Protein AF-A0AAE0XUZ9-F1 (afdb_monomer)

Radius of gyration: 20.84 Å; Cα contacts (8 Å, |Δi|>4): 37; chains: 1; bounding box: 50×51×48 Å

Sequence (89 aa):
MQADPSLSWLPIAIPEGTIKKLIKKRSCLAVRSNFFSERVVSGWNSLPESVVSAPSVNAFKNRLDAHWVTHPAIYNPECYNYTLQGMTQ

Mean predicted aligned error: 14.14 Å

Foldseek 3Di:
DDDDPPPPPPPPPPPPQDDPADDADDDPDPVVCPDPVNVVRVVRNPDDSCLVPQPDPVSNVVSVVVVCVVVCVVDPPCVVVVVVVVVPD

Structure (mmCIF, N/CA/C/O backbone):
data_AF-A0AAE0XUZ9-F1
#
_entry.id   AF-A0AAE0XUZ9-F1
#
loop_
_atom_site.group_PDB
_atom_site.id
_atom_site.type_symbol
_atom_site.label_atom_id
_atom_site.label_alt_id
_atom_site.label_comp_id
_atom_site.label_asym_id
_atom_site.label_entity_id
_atom_site.label_seq_id
_atom_site.pdbx_PDB_ins_code
_atom_site.Cartn_x
_atom_site.Cartn_y
_atom_site.Cartn_z
_atom_site.occupancy
_atom_site.B_iso_or_equiv
_atom_site.auth_seq_id
_atom_site.auth_comp_id
_atom_site.auth_asym_id
_atom_site.auth_atom_id
_atom_site.pdbx_PDB_model_num
ATOM 1 N N . MET A 1 1 ? 35.034 -30.724 -0.818 1.00 44.72 1 MET A N 1
ATOM 2 C CA . MET A 1 1 ? 33.993 -29.784 -0.354 1.00 44.72 1 MET A CA 1
ATOM 3 C C . MET A 1 1 ? 34.157 -29.626 1.151 1.00 44.72 1 MET A C 1
ATOM 5 O O . MET A 1 1 ? 33.502 -30.329 1.903 1.00 44.72 1 MET A O 1
ATOM 9 N N . GLN A 1 2 ? 35.098 -28.785 1.585 1.00 35.75 2 GLN A N 1
ATOM 10 C CA . GLN A 1 2 ? 35.258 -28.444 3.000 1.00 35.75 2 GLN A CA 1
ATOM 11 C C . GLN A 1 2 ? 34.659 -27.046 3.173 1.00 35.75 2 GLN A C 1
ATOM 13 O O . GLN A 1 2 ? 35.059 -26.135 2.451 1.00 35.75 2 GLN A O 1
ATOM 18 N N . ALA A 1 3 ? 33.661 -26.895 4.042 1.00 52.28 3 ALA A N 1
ATOM 19 C CA . ALA A 1 3 ? 33.109 -25.585 4.370 1.00 52.28 3 ALA A CA 1
ATOM 20 C C . ALA A 1 3 ? 34.166 -24.745 5.113 1.00 52.28 3 ALA A C 1
ATOM 22 O O . ALA A 1 3 ? 34.876 -25.270 5.971 1.00 52.28 3 ALA A O 1
ATOM 23 N N . ASP A 1 4 ? 34.275 -23.465 4.754 1.00 57.91 4 ASP A N 1
ATOM 24 C CA . ASP A 1 4 ? 35.189 -22.496 5.366 1.00 57.91 4 ASP A CA 1
ATOM 25 C C . ASP A 1 4 ? 34.806 -22.246 6.847 1.00 57.91 4 ASP A C 1
ATOM 27 O O . ASP A 1 4 ? 33.680 -21.811 7.114 1.00 57.91 4 ASP A O 1
ATOM 31 N N . PRO A 1 5 ? 35.703 -22.500 7.824 1.00 62.03 5 PRO A N 1
ATOM 32 C CA . PRO A 1 5 ? 35.428 -22.323 9.254 1.00 62.03 5 PRO A CA 1
ATOM 33 C C . PRO A 1 5 ? 35.261 -20.861 9.704 1.00 62.03 5 PRO A C 1
ATOM 35 O O . PRO A 1 5 ? 34.841 -20.619 10.839 1.00 62.03 5 PRO A O 1
ATOM 38 N N . SER A 1 6 ? 35.595 -19.882 8.856 1.00 60.12 6 SER A N 1
ATOM 39 C CA . SER A 1 6 ? 35.557 -18.454 9.203 1.00 60.12 6 SER A CA 1
ATOM 40 C C . SER A 1 6 ? 34.157 -17.824 9.162 1.00 60.12 6 SER A C 1
ATOM 42 O O . SER A 1 6 ? 33.996 -16.682 9.575 1.00 60.12 6 SER A O 1
ATOM 44 N N . LEU A 1 7 ? 33.123 -18.560 8.740 1.00 56.97 7 LEU A N 1
ATOM 45 C CA . LEU A 1 7 ? 31.752 -18.041 8.596 1.00 56.97 7 LEU A CA 1
ATOM 46 C C . LEU A 1 7 ? 30.823 -18.338 9.792 1.00 56.97 7 LEU A C 1
ATOM 48 O O . LEU A 1 7 ? 29.613 -18.159 9.689 1.00 56.97 7 LEU A O 1
ATOM 52 N N . SER A 1 8 ? 31.353 -18.787 10.934 1.00 59.97 8 SER A N 1
ATOM 53 C CA . SER A 1 8 ? 30.553 -19.144 12.124 1.00 59.97 8 SER A CA 1
ATOM 54 C C . SER A 1 8 ? 30.106 -17.952 12.984 1.00 59.97 8 SER A C 1
ATOM 56 O O . SER A 1 8 ? 29.243 -18.110 13.845 1.00 59.97 8 SER A O 1
ATOM 58 N N . TRP A 1 9 ? 30.673 -16.764 12.754 1.00 57.44 9 TRP A N 1
ATOM 59 C CA . TRP A 1 9 ? 30.443 -15.550 13.551 1.00 57.44 9 TRP A CA 1
ATOM 60 C C . TRP A 1 9 ? 29.830 -14.391 12.755 1.00 57.44 9 TRP A C 1
ATOM 62 O O . TRP A 1 9 ? 29.720 -13.281 13.277 1.00 57.44 9 TRP A O 1
ATOM 72 N N . LEU A 1 10 ? 29.389 -14.624 11.514 1.00 59.22 10 LEU A N 1
ATOM 73 C CA . LEU A 1 10 ? 28.567 -13.631 10.829 1.00 59.22 10 LEU A CA 1
ATOM 74 C C . LEU A 1 10 ? 27.195 -13.577 11.520 1.00 59.22 10 LEU A C 1
ATOM 76 O O . LEU A 1 10 ? 26.567 -14.629 11.678 1.00 59.22 10 LEU A O 1
ATOM 80 N N . PRO A 1 11 ? 26.699 -12.389 11.924 1.00 56.22 11 PRO A N 1
ATOM 81 C CA . PRO A 1 11 ? 25.288 -12.227 12.243 1.00 56.22 11 PRO A CA 1
ATOM 82 C C . PRO A 1 11 ? 24.527 -12.805 11.059 1.00 56.22 11 PRO A C 1
ATOM 84 O O . PRO A 1 11 ? 24.805 -12.388 9.934 1.00 56.22 11 PRO A O 1
ATOM 87 N N . ILE A 1 12 ? 23.678 -13.811 11.314 1.00 64.00 12 ILE A N 1
ATOM 88 C CA . ILE A 1 12 ? 22.797 -14.471 10.338 1.00 64.00 12 ILE A CA 1
ATOM 89 C C . ILE A 1 12 ? 22.475 -13.440 9.274 1.00 64.00 12 ILE A C 1
ATOM 91 O O . ILE A 1 12 ? 21.868 -12.436 9.634 1.00 64.00 12 ILE A O 1
ATOM 95 N N . ALA A 1 13 ? 22.975 -13.612 8.046 1.00 55.06 13 ALA A N 1
ATOM 96 C CA . ALA A 1 13 ? 22.750 -12.642 6.987 1.00 55.06 13 ALA A CA 1
ATOM 97 C C . ALA A 1 13 ? 21.235 -12.494 6.853 1.00 55.06 13 ALA A C 1
ATOM 99 O O . ALA A 1 13 ? 20.564 -13.357 6.288 1.00 55.06 13 ALA A O 1
ATOM 100 N N . ILE A 1 14 ? 20.686 -11.458 7.489 1.00 59.22 14 ILE A N 1
ATOM 101 C CA . ILE A 1 14 ? 19.280 -11.120 7.400 1.00 59.22 14 ILE A CA 1
ATOM 102 C C . ILE A 1 14 ? 19.144 -10.779 5.926 1.00 59.22 14 ILE A C 1
ATOM 104 O O . ILE A 1 14 ? 19.846 -9.867 5.482 1.00 59.22 14 ILE A O 1
ATOM 108 N N . PRO A 1 15 ? 18.357 -11.529 5.135 1.00 52.72 15 PRO A N 1
ATOM 109 C CA . PRO A 1 15 ? 18.169 -11.162 3.747 1.00 52.72 15 PRO A CA 1
ATOM 110 C C . PRO A 1 15 ? 17.705 -9.705 3.743 1.00 52.72 15 PRO A C 1
ATOM 112 O O . PRO A 1 15 ? 16.696 -9.369 4.367 1.00 52.72 15 PRO A O 1
ATOM 115 N N . GLU A 1 16 ? 18.518 -8.845 3.129 1.00 56.91 16 GLU A N 1
ATOM 116 C CA . GLU A 1 16 ? 18.314 -7.410 2.915 1.00 56.91 16 GLU A CA 1
ATOM 117 C C . GLU A 1 16 ? 17.011 -7.197 2.128 1.00 56.91 16 GLU A C 1
ATOM 119 O O . GLU A 1 16 ? 17.013 -6.955 0.922 1.00 56.91 16 GLU A O 1
ATOM 124 N N . GLY A 1 17 ? 15.861 -7.403 2.769 1.00 59.97 17 GLY A N 1
ATOM 125 C CA . GLY A 1 17 ? 14.621 -7.496 2.009 1.00 59.97 17 GLY A CA 1
ATOM 126 C C . GLY A 1 17 ? 13.358 -7.903 2.746 1.00 59.97 17 GLY A C 1
ATOM 127 O O . GLY A 1 17 ? 12.400 -8.260 2.083 1.00 59.97 17 GLY A O 1
ATOM 128 N N . THR A 1 18 ? 13.293 -7.849 4.071 1.00 62.34 18 THR A N 1
ATOM 129 C CA . THR A 1 18 ? 12.078 -8.266 4.792 1.00 62.34 18 THR A CA 1
ATOM 130 C C . THR A 1 18 ? 11.973 -7.399 6.042 1.00 62.34 18 THR A C 1
ATOM 132 O O . THR A 1 18 ? 12.795 -7.525 6.934 1.00 62.34 18 THR A O 1
ATOM 135 N N . ILE A 1 19 ? 11.065 -6.431 6.192 1.00 61.00 19 ILE A N 1
ATOM 136 C CA . ILE A 1 19 ? 9.619 -6.445 5.957 1.00 61.00 19 ILE A CA 1
ATOM 137 C C . ILE A 1 19 ? 9.177 -4.991 5.701 1.00 61.00 19 ILE A C 1
ATOM 139 O O . ILE A 1 19 ? 9.201 -4.168 6.615 1.00 61.00 19 ILE A O 1
ATOM 143 N N . LYS A 1 20 ? 8.712 -4.646 4.495 1.00 70.69 20 LYS A N 1
ATOM 144 C CA . LYS A 1 20 ? 8.104 -3.322 4.236 1.00 70.69 20 LYS A CA 1
ATOM 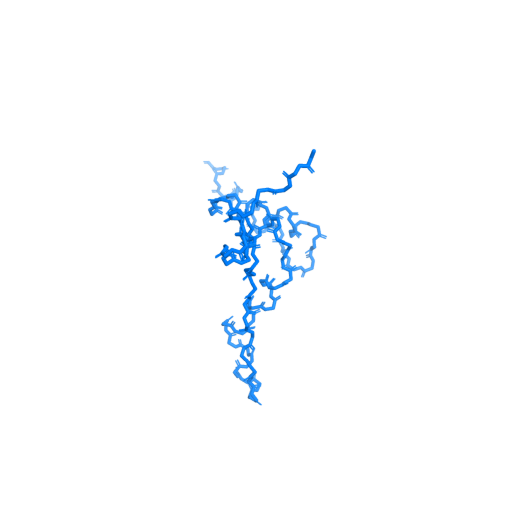145 C C . LYS A 1 20 ? 6.622 -3.304 4.623 1.00 70.69 20 LYS A C 1
ATOM 147 O O . LYS A 1 20 ? 5.803 -2.803 3.866 1.00 70.69 20 LYS A O 1
ATOM 152 N N . LYS A 1 21 ? 6.240 -3.893 5.760 1.00 79.56 21 LYS A N 1
ATOM 153 C CA . LYS A 1 21 ? 4.849 -3.893 6.251 1.00 79.56 21 LYS A CA 1
ATOM 154 C C . LYS A 1 21 ? 4.700 -2.885 7.376 1.00 79.56 21 LYS A C 1
ATOM 156 O O . LYS A 1 21 ? 5.569 -2.764 8.235 1.00 79.56 21 LYS A O 1
ATOM 161 N N . LEU A 1 22 ? 3.586 -2.168 7.369 1.00 84.12 22 LEU A N 1
ATOM 162 C CA . LEU A 1 22 ? 3.276 -1.175 8.385 1.00 84.12 22 LEU A CA 1
ATOM 163 C C . LEU A 1 22 ? 2.497 -1.829 9.527 1.00 84.12 22 LEU A C 1
ATOM 165 O O . LEU A 1 22 ? 1.606 -2.653 9.312 1.00 84.12 22 LEU A O 1
ATOM 169 N N . ILE A 1 23 ? 2.809 -1.442 10.760 1.00 83.12 23 ILE A N 1
ATOM 170 C CA . ILE A 1 23 ? 2.082 -1.914 11.937 1.00 83.12 23 ILE A CA 1
ATOM 171 C C . ILE A 1 23 ? 0.851 -1.029 12.125 1.00 83.12 23 ILE A C 1
ATOM 173 O O . ILE A 1 23 ? 0.968 0.184 12.293 1.00 83.12 23 ILE A O 1
ATOM 177 N N . LYS A 1 24 ? -0.337 -1.639 12.116 1.00 80.50 24 LYS A N 1
ATOM 178 C CA . LYS A 1 24 ? -1.593 -0.929 12.390 1.00 80.50 24 LYS A CA 1
ATOM 179 C C . LYS A 1 24 ? -1.716 -0.691 13.890 1.00 80.50 24 LYS A C 1
ATOM 181 O O . LYS A 1 24 ? -1.665 -1.654 14.663 1.00 80.50 24 LYS A O 1
ATOM 186 N N . LYS A 1 25 ? -1.906 0.556 14.328 1.00 80.38 25 LYS A N 1
ATOM 187 C CA . LYS A 1 25 ? -2.078 0.838 15.755 1.00 80.38 25 LYS A CA 1
ATOM 188 C C . LYS A 1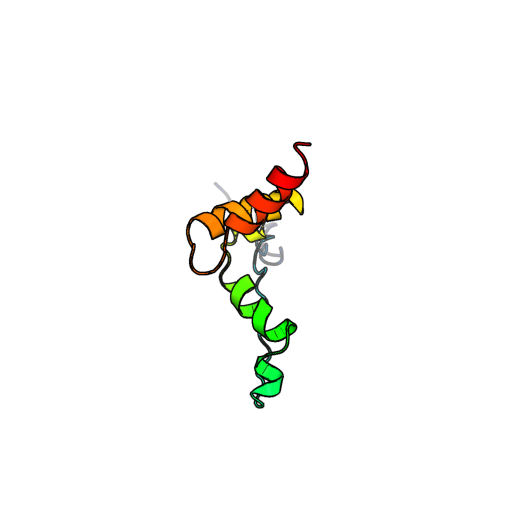 25 ? -3.499 0.454 16.144 1.00 80.38 25 LYS A C 1
ATOM 190 O O . LYS A 1 25 ? -4.479 0.956 15.594 1.00 80.38 25 LYS A O 1
ATOM 195 N N . ARG A 1 26 ? -3.644 -0.437 17.128 1.00 74.69 26 ARG A N 1
ATOM 196 C CA . ARG A 1 26 ? -4.978 -0.745 17.652 1.00 74.69 26 ARG A CA 1
ATOM 197 C C . ARG A 1 26 ? -5.563 0.512 18.284 1.00 74.69 26 ARG A C 1
ATOM 199 O O . ARG A 1 26 ? -4.965 1.123 19.168 1.00 74.69 26 ARG A O 1
ATOM 206 N N . SER A 1 27 ? -6.723 0.912 17.783 1.00 75.19 27 SER A N 1
ATOM 207 C CA . SER A 1 27 ? -7.499 2.025 18.300 1.00 75.19 27 SER A CA 1
ATOM 208 C C . SER A 1 27 ? -8.813 1.488 18.847 1.00 75.19 27 SER A C 1
ATOM 210 O O . SER A 1 27 ? -9.507 0.731 18.180 1.00 75.19 27 SER A O 1
ATOM 212 N N . CYS A 1 28 ? -9.134 1.863 20.083 1.00 73.31 28 CYS A N 1
ATOM 213 C CA . CYS A 1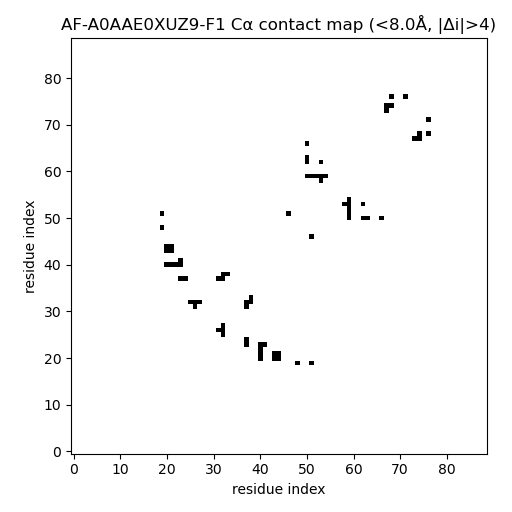 28 ? -10.370 1.436 20.744 1.00 73.31 28 CYS A CA 1
ATOM 214 C C . CYS A 1 28 ? -11.564 2.339 20.395 1.00 73.31 28 CYS A C 1
ATOM 216 O O . CYS A 1 28 ? -12.707 1.975 20.629 1.00 73.31 28 CYS A O 1
ATOM 218 N N . LEU A 1 29 ? -11.300 3.525 19.841 1.00 81.56 29 LEU A N 1
ATOM 219 C CA . LEU A 1 29 ? -12.320 4.476 19.409 1.00 81.56 29 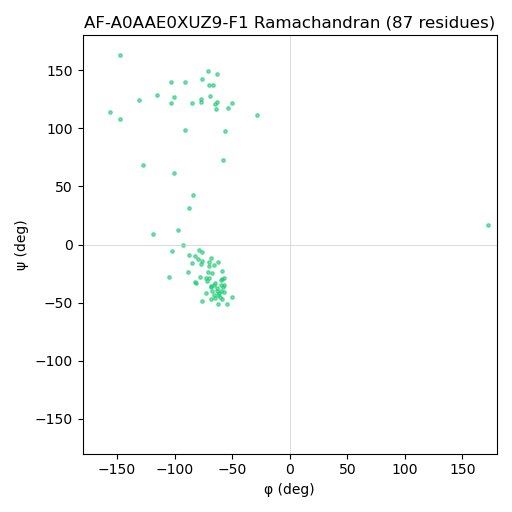LEU A CA 1
ATOM 220 C C . LEU A 1 29 ? -12.501 4.365 17.895 1.00 81.56 29 LEU A C 1
ATOM 222 O O . LEU A 1 29 ? -11.532 4.540 17.154 1.00 81.56 29 LEU A O 1
ATOM 226 N N . ALA A 1 30 ? -13.741 4.167 17.442 1.00 74.75 30 ALA A N 1
ATOM 227 C CA . ALA A 1 30 ? -14.093 4.111 16.018 1.00 74.75 30 ALA A CA 1
ATOM 228 C C . ALA A 1 30 ? -13.689 5.388 15.253 1.00 74.75 30 ALA A C 1
ATOM 230 O O . ALA A 1 30 ? -13.344 5.354 14.075 1.00 74.75 30 ALA A O 1
ATOM 231 N N . VAL A 1 31 ? -13.658 6.534 15.940 1.00 79.75 31 VAL A N 1
ATOM 232 C CA . VAL A 1 31 ? -13.150 7.792 15.375 1.00 79.75 31 VAL A CA 1
ATOM 233 C C . VAL A 1 31 ? -11.668 7.660 15.017 1.00 79.75 31 VAL A C 1
ATOM 235 O O . VAL A 1 31 ? -11.252 8.048 13.930 1.00 79.75 31 VAL A O 1
ATOM 238 N N . ARG A 1 32 ? -10.871 7.043 15.897 1.00 75.94 32 ARG A N 1
ATOM 239 C CA . ARG A 1 32 ? -9.425 6.879 15.720 1.00 75.94 32 ARG A CA 1
ATOM 240 C C . ARG A 1 32 ? -9.068 5.836 14.653 1.00 75.94 32 ARG A C 1
ATOM 242 O O . ARG A 1 32 ? -8.053 5.995 13.982 1.00 75.94 32 ARG A O 1
ATOM 249 N N . SER A 1 33 ? -9.908 4.825 14.435 1.00 76.00 33 SER A N 1
ATOM 250 C CA . SER A 1 33 ? -9.684 3.818 13.385 1.00 76.00 33 SER A CA 1
ATOM 251 C C . SER A 1 33 ? -9.864 4.353 11.962 1.00 76.00 33 SER A C 1
ATOM 253 O O . SER A 1 33 ? -9.373 3.738 11.018 1.00 76.00 33 SER A O 1
ATOM 255 N N . ASN A 1 34 ? -10.541 5.494 11.805 1.00 79.94 34 ASN A N 1
ATOM 256 C CA . ASN A 1 34 ? -10.793 6.125 10.508 1.00 79.94 34 ASN A CA 1
ATOM 257 C C . ASN A 1 34 ? -9.732 7.161 10.107 1.00 79.94 34 ASN A C 1
ATOM 259 O O . ASN A 1 34 ? -9.827 7.738 9.020 1.00 79.94 34 ASN A O 1
ATOM 263 N N . PHE A 1 35 ? -8.716 7.393 10.947 1.00 82.88 35 PHE A N 1
ATOM 264 C CA . PHE A 1 35 ? -7.617 8.300 10.620 1.00 82.88 35 PHE A CA 1
ATOM 265 C C . PHE A 1 35 ? -6.833 7.789 9.417 1.00 82.88 35 PHE A C 1
ATOM 267 O O . PHE A 1 35 ? -6.646 6.585 9.234 1.00 82.88 35 PHE A O 1
ATOM 274 N N . PHE A 1 36 ? -6.326 8.730 8.621 1.00 80.50 36 PHE A N 1
ATOM 275 C CA . PHE A 1 36 ? -5.562 8.439 7.411 1.00 80.50 36 PHE A CA 1
ATOM 276 C C . PHE A 1 36 ? -4.431 7.432 7.662 1.00 80.50 36 PHE A C 1
ATOM 278 O O . PHE A 1 36 ? -4.317 6.446 6.936 1.00 80.50 36 PHE A O 1
ATOM 285 N N . SER A 1 37 ? -3.673 7.616 8.748 1.00 82.00 37 SER A N 1
ATOM 286 C CA . SER A 1 37 ? -2.584 6.719 9.140 1.00 82.00 37 SER A CA 1
ATOM 287 C C . SER A 1 37 ? -3.038 5.274 9.359 1.00 82.00 37 SER A C 1
ATOM 289 O O . SER A 1 37 ? -2.318 4.359 8.990 1.00 82.00 37 SER A O 1
ATOM 291 N N . GLU A 1 38 ? -4.235 5.043 9.906 1.00 83.69 38 GLU A N 1
ATOM 292 C CA . GLU A 1 38 ? -4.742 3.690 10.177 1.00 83.69 38 GLU A CA 1
ATOM 293 C C . GLU A 1 38 ? -5.360 3.026 8.943 1.00 83.69 38 GLU A C 1
ATOM 295 O O . GLU A 1 38 ? -5.288 1.801 8.791 1.00 83.69 38 GLU A O 1
ATOM 300 N N . ARG A 1 39 ? -5.969 3.815 8.049 1.00 84.25 39 ARG A N 1
ATOM 301 C CA . ARG A 1 39 ? -6.582 3.288 6.819 1.00 84.25 39 ARG A CA 1
ATOM 302 C C . ARG A 1 39 ? -5.531 2.863 5.798 1.00 84.25 39 ARG A C 1
ATOM 304 O O . ARG A 1 39 ? -5.664 1.800 5.193 1.00 84.25 39 ARG A O 1
ATOM 311 N N . VAL A 1 40 ? -4.478 3.665 5.634 1.00 86.00 40 VAL A N 1
ATOM 312 C CA . VAL A 1 40 ? -3.423 3.415 4.637 1.00 86.00 40 VAL A CA 1
ATOM 313 C C . VAL A 1 40 ? -2.646 2.138 4.947 1.00 86.00 40 VAL A C 1
ATOM 315 O O . VAL A 1 40 ? -2.281 1.414 4.025 1.00 86.00 40 VAL A O 1
ATOM 318 N N . VAL A 1 41 ? -2.470 1.799 6.228 1.00 86.06 41 VAL A N 1
ATOM 319 C CA . VAL A 1 41 ? -1.759 0.582 6.655 1.00 86.06 41 VAL A CA 1
ATOM 320 C C . VAL A 1 41 ? -2.387 -0.683 6.069 1.00 86.06 41 VAL A C 1
ATOM 322 O O . VAL A 1 41 ? -1.670 -1.577 5.628 1.00 86.06 41 VAL A O 1
ATOM 325 N N . SER A 1 42 ? -3.720 -0.759 6.033 1.00 83.00 42 SER A N 1
ATOM 326 C CA . SER A 1 42 ? -4.417 -1.930 5.489 1.00 83.00 42 SER A CA 1
ATOM 327 C C . SER A 1 42 ? -4.176 -2.090 3.989 1.00 83.00 42 SER A C 1
ATOM 329 O O . SER A 1 42 ? -3.908 -3.197 3.528 1.00 83.00 42 SER A O 1
ATOM 331 N N . GLY A 1 43 ? -4.245 -0.987 3.237 1.00 84.81 43 GLY A N 1
ATOM 332 C CA . GLY A 1 43 ? -3.970 -0.995 1.800 1.00 84.81 43 GLY A CA 1
ATOM 333 C C . GLY A 1 43 ? -2.515 -1.350 1.512 1.00 84.81 43 GLY A C 1
ATOM 334 O O . GLY A 1 43 ? -2.246 -2.233 0.706 1.00 84.81 43 GLY A O 1
ATOM 335 N N . TRP A 1 44 ? -1.585 -0.741 2.247 1.00 86.81 44 TRP A N 1
ATOM 336 C CA . TRP A 1 44 ? -0.151 -0.979 2.114 1.00 86.81 44 TRP A CA 1
ATOM 337 C C . TRP A 1 44 ? 0.242 -2.435 2.392 1.00 86.81 44 TRP A C 1
ATOM 339 O O . TRP A 1 44 ? 0.976 -3.037 1.615 1.00 86.81 44 TRP A O 1
ATOM 349 N N . ASN A 1 45 ? -0.290 -3.034 3.460 1.00 86.12 45 ASN A N 1
ATOM 350 C CA . ASN A 1 45 ? 0.002 -4.427 3.816 1.00 86.12 45 ASN A CA 1
ATOM 351 C C . ASN A 1 45 ? -0.611 -5.457 2.860 1.00 86.12 45 ASN A C 1
ATOM 353 O O . ASN A 1 45 ? -0.220 -6.623 2.909 1.00 86.12 45 ASN A O 1
ATOM 357 N N . SER A 1 46 ? -1.565 -5.039 2.027 1.00 85.50 46 SER A N 1
ATOM 358 C CA . SER A 1 46 ? -2.185 -5.886 1.005 1.00 85.50 46 SER A CA 1
ATOM 359 C C . SER A 1 46 ? -1.414 -5.862 -0.318 1.00 85.50 46 SER A C 1
ATOM 361 O O . SER A 1 46 ? -1.726 -6.642 -1.213 1.00 85.50 46 SER A O 1
ATOM 363 N N . LEU A 1 47 ? -0.422 -4.975 -0.467 1.00 87.50 47 LEU A N 1
ATOM 364 C CA . LEU A 1 47 ? 0.385 -4.896 -1.679 1.00 87.50 47 LEU A CA 1
ATOM 365 C C . LEU A 1 47 ? 1.414 -6.034 -1.733 1.00 87.50 47 LEU A C 1
ATOM 367 O O . LEU A 1 47 ? 2.022 -6.370 -0.712 1.00 87.50 47 LEU A O 1
ATOM 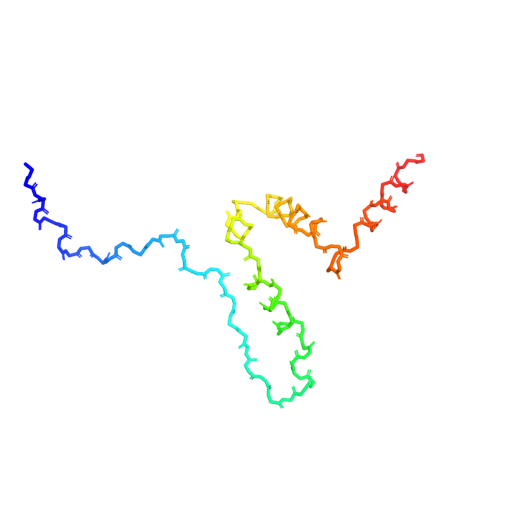371 N N . PRO A 1 48 ? 1.666 -6.599 -2.925 1.00 87.75 48 PRO A N 1
ATOM 372 C CA . PRO A 1 48 ? 2.705 -7.597 -3.097 1.00 87.75 48 PRO A CA 1
ATOM 373 C C . PRO A 1 48 ? 4.090 -6.957 -2.982 1.00 87.75 48 PRO A C 1
ATOM 375 O O . PRO A 1 48 ? 4.320 -5.813 -3.381 1.00 87.75 48 PRO A O 1
ATOM 378 N N . GLU A 1 49 ? 5.052 -7.732 -2.492 1.00 84.44 49 GLU A N 1
ATOM 379 C CA . GLU A 1 49 ? 6.428 -7.276 -2.281 1.00 84.44 49 GLU A CA 1
ATOM 380 C C . GLU A 1 49 ? 7.105 -6.794 -3.572 1.00 84.44 49 GLU A C 1
ATOM 382 O O . GLU A 1 49 ? 7.888 -5.849 -3.544 1.00 84.44 49 GLU A O 1
ATOM 387 N N . SER A 1 50 ? 6.736 -7.355 -4.727 1.00 85.44 50 SER A N 1
ATOM 388 C CA . SER A 1 50 ? 7.203 -6.896 -6.041 1.00 85.44 50 SER A CA 1
ATOM 389 C C . SER A 1 50 ? 6.841 -5.435 -6.330 1.00 85.44 50 SER A C 1
ATOM 391 O O . SER A 1 50 ? 7.627 -4.719 -6.954 1.00 85.44 50 SER A O 1
ATOM 393 N N . VAL A 1 51 ? 5.684 -4.964 -5.856 1.00 86.81 51 VAL A N 1
ATOM 394 C CA . VAL A 1 51 ? 5.255 -3.565 -5.992 1.00 86.81 51 VAL A CA 1
ATOM 395 C C . VAL A 1 51 ? 6.017 -2.702 -4.989 1.00 86.81 51 VAL A C 1
ATOM 397 O O . VAL A 1 51 ? 6.621 -1.706 -5.378 1.00 86.81 51 VAL A O 1
ATOM 400 N N . VAL A 1 52 ? 6.077 -3.113 -3.718 1.00 86.75 52 VAL A N 1
ATOM 401 C CA . VAL A 1 52 ? 6.708 -2.333 -2.632 1.00 86.75 52 VAL A CA 1
ATOM 402 C C . VAL A 1 52 ? 8.246 -2.287 -2.744 1.00 86.75 52 VAL A C 1
ATOM 404 O O . VAL A 1 52 ? 8.900 -1.354 -2.269 1.00 86.75 52 VAL A O 1
ATOM 407 N N . SER A 1 53 ? 8.860 -3.264 -3.412 1.00 86.81 53 SER A N 1
ATOM 408 C CA . SER A 1 53 ? 10.300 -3.331 -3.700 1.00 86.81 53 SER A CA 1
ATOM 409 C C . SER A 1 53 ? 10.692 -2.617 -5.004 1.00 86.81 53 SER A C 1
ATOM 411 O O . SER A 1 53 ? 11.613 -3.008 -5.721 1.00 86.81 53 SER A O 1
ATOM 413 N N . ALA A 1 54 ? 9.969 -1.560 -5.368 1.00 87.69 54 ALA A N 1
ATOM 414 C CA . ALA A 1 54 ? 10.351 -0.720 -6.492 1.00 87.69 54 ALA A CA 1
ATOM 415 C C . ALA A 1 54 ? 11.614 0.109 -6.180 1.00 87.69 54 ALA A C 1
ATOM 417 O O . ALA A 1 54 ? 11.712 0.678 -5.092 1.00 87.69 54 ALA A O 1
ATOM 418 N N . PRO A 1 55 ? 12.562 0.219 -7.131 1.00 87.50 55 PRO A N 1
ATOM 419 C CA . PRO A 1 55 ? 13.804 0.974 -6.942 1.00 87.50 55 PRO A CA 1
ATOM 420 C C . PRO A 1 55 ? 13.608 2.496 -7.029 1.00 87.50 55 PRO A C 1
ATOM 422 O O . PRO A 1 55 ? 14.500 3.254 -6.666 1.00 87.50 55 PRO A O 1
ATOM 425 N N . SER A 1 56 ? 12.458 2.962 -7.529 1.00 89.88 56 SER A N 1
ATOM 426 C CA . SER A 1 56 ? 12.127 4.383 -7.656 1.00 89.88 56 SER A CA 1
ATOM 427 C C . SER A 1 56 ? 10.631 4.629 -7.468 1.00 89.88 56 SER A C 1
ATOM 429 O O . SER A 1 56 ? 9.810 3.719 -7.598 1.00 89.88 56 SER A O 1
ATOM 431 N N . VAL A 1 57 ? 10.265 5.887 -7.213 1.00 87.94 57 VAL A N 1
ATOM 432 C CA . VAL A 1 57 ? 8.864 6.305 -7.054 1.00 87.94 57 VAL A CA 1
ATOM 433 C C . VAL A 1 57 ? 8.061 6.089 -8.340 1.00 87.94 57 VAL A C 1
ATOM 435 O O . VAL A 1 57 ? 6.930 5.619 -8.281 1.00 87.94 57 VAL A O 1
ATOM 438 N N . ASN A 1 58 ? 8.635 6.374 -9.512 1.00 87.62 58 ASN A N 1
ATOM 439 C CA . ASN A 1 58 ? 7.948 6.143 -10.786 1.00 87.62 58 ASN A CA 1
ATOM 440 C C . ASN A 1 58 ? 7.749 4.649 -11.056 1.00 87.62 58 ASN A C 1
ATOM 442 O O . ASN A 1 58 ? 6.671 4.244 -11.481 1.00 87.62 58 ASN A O 1
ATOM 446 N N . ALA A 1 59 ? 8.751 3.818 -10.747 1.00 87.69 59 ALA A N 1
ATOM 447 C CA . ALA A 1 59 ? 8.608 2.371 -10.855 1.00 87.69 59 ALA A CA 1
ATOM 448 C C . ALA A 1 59 ? 7.530 1.838 -9.896 1.00 87.6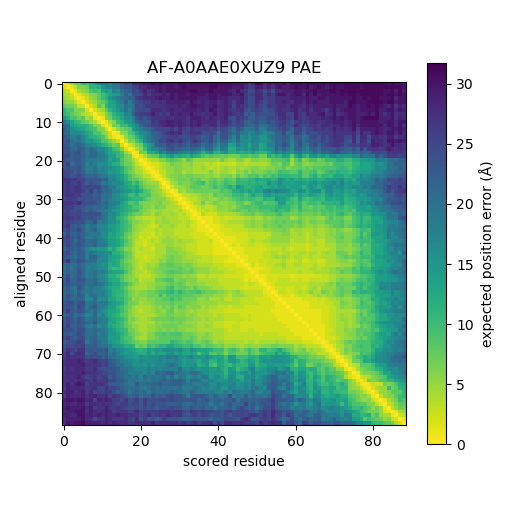9 59 ALA A C 1
ATOM 450 O O . ALA A 1 59 ? 6.775 0.944 -10.2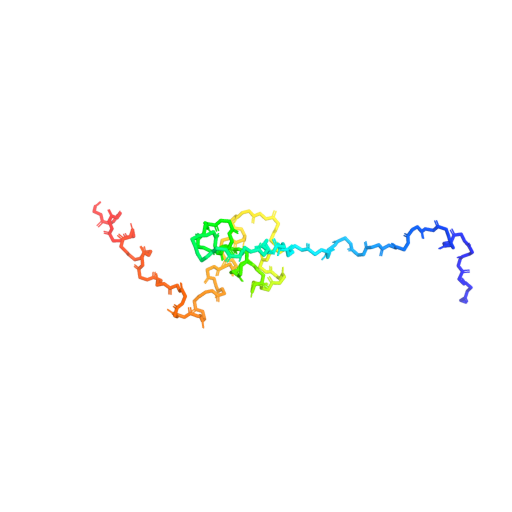69 1.00 87.69 59 ALA A O 1
ATOM 451 N N . PHE A 1 60 ? 7.424 2.409 -8.691 1.00 89.75 60 PHE A N 1
ATOM 452 C CA . PHE A 1 60 ? 6.363 2.077 -7.741 1.00 89.75 60 PHE A CA 1
ATOM 453 C C . PHE A 1 60 ? 4.979 2.420 -8.299 1.00 89.75 60 PHE A C 1
ATOM 455 O O . PHE A 1 60 ? 4.123 1.542 -8.323 1.00 89.75 60 PHE A O 1
ATOM 462 N N . LYS A 1 61 ? 4.780 3.650 -8.799 1.00 87.69 61 LYS A N 1
ATOM 463 C CA . LYS A 1 61 ? 3.510 4.096 -9.404 1.00 87.69 61 LYS A CA 1
ATOM 464 C C . LYS A 1 61 ? 3.066 3.159 -10.527 1.00 87.69 61 LYS A C 1
ATOM 466 O O . LYS A 1 61 ? 1.981 2.606 -10.446 1.00 87.69 61 LYS A O 1
ATOM 471 N N . ASN A 1 62 ? 3.951 2.866 -11.482 1.00 88.25 62 ASN A N 1
ATOM 472 C CA . ASN A 1 62 ? 3.625 1.986 -12.609 1.00 88.25 62 ASN A CA 1
ATOM 473 C C . ASN A 1 62 ? 3.243 0.563 -12.158 1.00 88.25 62 ASN A C 1
ATOM 475 O O . ASN A 1 62 ? 2.307 -0.029 -12.692 1.00 88.25 62 ASN A O 1
ATOM 479 N N . ARG A 1 63 ? 3.961 -0.002 -11.174 1.00 89.88 63 ARG A N 1
ATOM 480 C CA . ARG A 1 63 ? 3.649 -1.335 -10.625 1.00 89.88 63 ARG A CA 1
ATOM 481 C C . ARG A 1 63 ? 2.336 -1.334 -9.840 1.00 89.88 63 ARG A C 1
ATOM 483 O O . ARG A 1 63 ? 1.605 -2.319 -9.885 1.00 89.88 63 ARG A O 1
ATOM 490 N N . LEU A 1 64 ? 2.050 -0.248 -9.127 1.00 87.56 64 LEU A N 1
ATOM 491 C CA . LEU A 1 64 ? 0.824 -0.070 -8.360 1.00 87.56 64 LEU A CA 1
ATOM 492 C C . LEU A 1 64 ? -0.393 0.075 -9.278 1.00 87.56 64 LEU A C 1
ATOM 494 O O . LEU A 1 64 ? -1.376 -0.631 -9.077 1.00 87.56 64 LEU A O 1
ATOM 498 N N . ASP A 1 65 ? -0.289 0.911 -10.312 1.00 85.88 65 ASP A N 1
ATOM 499 C CA . ASP A 1 65 ? -1.337 1.104 -11.316 1.00 85.88 65 ASP A CA 1
ATOM 500 C C . ASP A 1 65 ? -1.655 -0.228 -12.011 1.00 85.88 65 ASP A C 1
ATOM 502 O O . ASP A 1 65 ? -2.811 -0.645 -12.049 1.00 85.88 65 ASP A O 1
ATOM 506 N N . ALA A 1 66 ? -0.634 -0.979 -12.444 1.00 83.88 66 ALA A N 1
ATOM 507 C CA . ALA A 1 66 ? -0.824 -2.311 -13.026 1.00 83.88 66 ALA A CA 1
ATOM 508 C C . ALA A 1 66 ? -1.514 -3.300 -12.063 1.00 83.88 66 ALA A C 1
ATOM 510 O O . ALA A 1 66 ? -2.380 -4.069 -12.481 1.00 83.88 66 ALA A O 1
ATOM 511 N N . HIS A 1 67 ? -1.165 -3.272 -10.772 1.00 85.06 67 HIS A N 1
ATOM 512 C CA . HIS A 1 67 ? -1.780 -4.125 -9.748 1.00 85.06 67 HIS A CA 1
ATOM 513 C C . HIS A 1 67 ? -3.236 -3.733 -9.433 1.00 85.06 67 HIS A C 1
ATOM 515 O O . HIS A 1 67 ? -4.043 -4.570 -9.024 1.00 85.06 67 HIS A O 1
ATOM 521 N N . TRP A 1 68 ? -3.594 -2.460 -9.588 1.00 81.94 68 TRP A N 1
ATOM 522 C CA . TRP A 1 68 ? -4.945 -1.969 -9.321 1.00 81.94 68 TRP A CA 1
ATOM 523 C C . TRP A 1 68 ? -5.882 -2.049 -10.523 1.00 81.94 68 TRP A C 1
ATOM 525 O O . TRP A 1 68 ? -7.084 -2.199 -10.317 1.00 81.94 68 TRP A O 1
ATOM 535 N N . VAL A 1 69 ? -5.363 -2.075 -11.754 1.00 77.50 69 VAL A N 1
ATOM 536 C CA . VAL A 1 69 ? -6.160 -2.370 -12.962 1.00 77.50 69 VAL A CA 1
ATOM 537 C C . VAL A 1 69 ? -6.854 -3.734 -12.861 1.00 77.50 69 VAL A C 1
ATOM 539 O O . VAL A 1 69 ? -7.994 -3.879 -13.295 1.00 77.50 69 VAL A O 1
ATOM 542 N N . THR A 1 70 ? -6.226 -4.725 -12.221 1.00 73.06 70 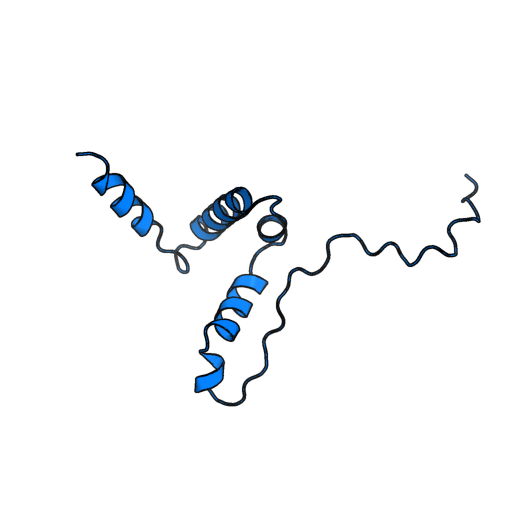THR A N 1
ATOM 543 C CA . THR A 1 70 ? -6.849 -6.040 -11.986 1.00 73.06 70 THR A CA 1
ATOM 544 C C . THR A 1 70 ? -7.881 -6.039 -10.849 1.00 73.06 70 THR A C 1
ATOM 546 O O . THR A 1 70 ? -8.557 -7.044 -10.644 1.00 73.06 70 THR A O 1
ATOM 549 N N . HIS A 1 71 ? -8.026 -4.930 -10.111 1.00 68.06 71 HIS A N 1
ATOM 550 C CA . HIS A 1 71 ? -8.915 -4.779 -8.954 1.00 68.06 71 HIS A CA 1
ATOM 551 C C . HIS A 1 71 ? -9.829 -3.540 -9.097 1.00 68.06 71 HIS A C 1
ATOM 553 O O . HIS A 1 71 ? -9.715 -2.587 -8.317 1.00 68.06 71 HIS A O 1
ATOM 559 N N . PRO A 1 72 ? -10.787 -3.555 -10.047 1.00 63.81 72 PRO A N 1
ATOM 560 C CA . PRO A 1 72 ? -11.608 -2.390 -10.410 1.00 63.81 72 PRO A CA 1
ATOM 561 C C . PRO A 1 72 ? -12.501 -1.851 -9.278 1.00 63.81 72 PRO A C 1
ATOM 563 O O . PRO A 1 72 ? -12.993 -0.732 -9.354 1.00 63.81 72 PRO A O 1
ATOM 566 N N . ALA A 1 73 ? -12.706 -2.615 -8.201 1.00 64.88 73 ALA A N 1
ATOM 567 C CA . ALA A 1 73 ? -13.473 -2.172 -7.035 1.00 64.88 73 ALA A CA 1
ATOM 568 C C . ALA A 1 73 ? -12.701 -1.209 -6.105 1.00 64.88 73 ALA A C 1
ATOM 570 O O . ALA A 1 73 ? -13.314 -0.561 -5.259 1.00 64.88 73 ALA A O 1
ATOM 571 N N . ILE A 1 74 ? -11.369 -1.133 -6.220 1.00 63.47 74 ILE A N 1
ATOM 572 C CA . ILE A 1 74 ? -10.510 -0.308 -5.345 1.00 63.47 74 ILE A CA 1
ATOM 573 C C . ILE A 1 74 ? -10.030 0.956 -6.066 1.00 63.47 74 ILE A C 1
ATOM 575 O O . ILE A 1 74 ? -9.795 1.985 -5.434 1.00 63.47 74 ILE A O 1
ATOM 579 N N . TYR A 1 75 ? -9.911 0.886 -7.388 1.00 62.44 75 TYR A N 1
ATOM 580 C CA . TYR A 1 75 ? -9.376 1.948 -8.222 1.00 62.44 75 TYR A CA 1
ATOM 581 C C . TYR A 1 75 ? -10.327 2.200 -9.387 1.00 62.44 75 TYR A C 1
ATOM 583 O O . TYR A 1 75 ? -10.642 1.277 -10.130 1.00 62.44 75 TYR A O 1
ATOM 591 N N . ASN A 1 76 ? -10.781 3.448 -9.534 1.00 64.06 76 ASN A N 1
ATOM 592 C CA . ASN A 1 76 ? -11.519 3.893 -10.710 1.00 64.06 76 ASN A CA 1
ATOM 593 C C . ASN A 1 76 ? -10.513 4.449 -11.743 1.00 64.06 76 ASN A C 1
ATOM 595 O O . ASN A 1 76 ? -10.083 5.597 -11.591 1.00 64.06 76 ASN A O 1
ATOM 599 N N . PRO A 1 77 ? -10.105 3.668 -12.763 1.00 61.62 77 PRO A N 1
ATOM 600 C CA . PRO A 1 77 ? -9.107 4.090 -13.750 1.00 61.62 77 PRO A CA 1
ATOM 601 C C . PRO A 1 77 ? -9.569 5.259 -14.632 1.00 61.62 77 PRO A C 1
ATOM 603 O O . PRO A 1 77 ? -8.732 5.952 -15.209 1.00 61.62 77 PRO A O 1
ATOM 606 N N . GLU A 1 78 ? -10.877 5.529 -14.697 1.00 62.09 78 GLU A N 1
ATOM 607 C CA . GLU A 1 78 ? -11.461 6.599 -15.518 1.00 62.09 78 GLU A CA 1
ATOM 608 C C . GLU A 1 78 ? -10.918 7.996 -15.154 1.00 62.09 78 GLU A C 1
ATOM 610 O O . GLU A 1 78 ? -10.897 8.888 -15.999 1.00 62.09 78 GLU A O 1
ATOM 615 N N . CYS A 1 79 ? -10.396 8.195 -13.935 1.00 56.97 79 CYS A N 1
ATOM 616 C CA . CYS A 1 79 ? -9.827 9.474 -13.496 1.00 56.97 79 CYS A CA 1
ATOM 617 C C . CYS A 1 79 ? -8.656 9.979 -14.367 1.00 56.97 79 CYS A C 1
ATOM 619 O O . CYS A 1 79 ? -8.479 11.190 -14.497 1.00 56.97 79 CYS A O 1
ATOM 621 N N . TYR A 1 80 ? -7.878 9.085 -14.990 1.00 55.91 80 TYR A N 1
ATOM 622 C CA . TYR A 1 80 ? -6.757 9.469 -15.863 1.00 55.91 80 TYR A CA 1
ATOM 623 C C . TYR A 1 80 ? -7.221 9.915 -17.256 1.00 55.91 80 TYR A C 1
ATOM 625 O O . TYR A 1 80 ? -6.585 10.772 -17.879 1.00 55.91 80 TYR A O 1
ATOM 633 N N . ASN A 1 81 ? -8.362 9.402 -17.724 1.00 58.00 81 ASN A N 1
ATOM 634 C CA . ASN A 1 81 ? -8.912 9.745 -19.034 1.00 58.00 81 ASN A CA 1
ATOM 635 C C . ASN A 1 81 ? -9.384 11.208 -19.073 1.00 58.00 81 ASN A C 1
ATOM 637 O O . ASN A 1 81 ? -9.142 11.899 -20.063 1.00 58.00 81 ASN A O 1
ATOM 641 N N . TYR A 1 82 ? -9.927 11.731 -17.963 1.00 54.31 82 TYR A N 1
ATOM 642 C CA . TYR A 1 82 ? -10.307 13.148 -17.862 1.00 54.31 82 TYR A CA 1
ATOM 643 C C . TYR A 1 82 ? -9.105 14.100 -17.927 1.00 54.31 82 TYR A C 1
ATOM 645 O O . TYR A 1 82 ? -9.210 15.184 -18.498 1.00 54.31 82 TYR A O 1
ATOM 653 N N . THR A 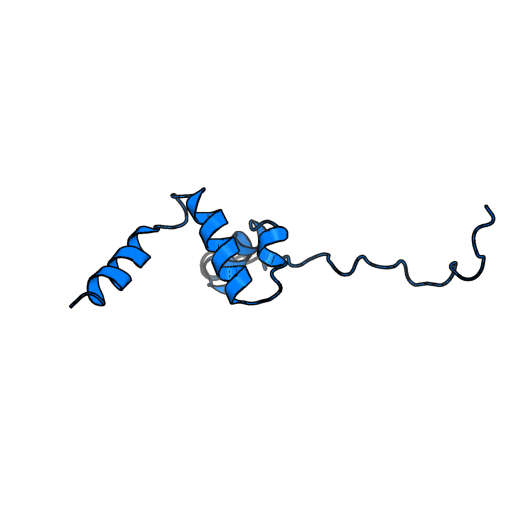1 83 ? -7.947 13.705 -17.381 1.00 52.41 83 THR A N 1
ATOM 654 C CA . THR A 1 83 ? -6.735 14.541 -17.456 1.00 52.41 83 THR A CA 1
ATOM 655 C C . THR A 1 83 ? -6.130 14.588 -18.857 1.00 52.41 83 THR A C 1
ATOM 657 O O . THR A 1 83 ? -5.594 15.621 -19.244 1.00 52.41 83 THR A O 1
ATOM 660 N N . LEU A 1 84 ? -6.258 13.516 -19.647 1.00 56.41 84 LEU A N 1
ATOM 661 C CA . LEU A 1 84 ? -5.726 13.461 -21.013 1.00 56.41 84 LEU A CA 1
ATOM 662 C C . LEU A 1 84 ? -6.655 14.137 -22.034 1.00 56.41 84 LEU A C 1
ATOM 664 O O . LEU A 1 84 ? -6.161 14.781 -22.955 1.00 56.41 84 LEU A O 1
ATOM 668 N N . GLN A 1 85 ? -7.979 14.083 -21.837 1.00 54.81 85 GLN A N 1
ATOM 669 C CA . GLN A 1 85 ? -8.940 14.819 -22.676 1.00 54.81 85 GLN A CA 1
ATOM 670 C C . GLN A 1 85 ? -8.851 16.347 -22.514 1.00 54.81 85 GLN A C 1
ATOM 672 O O . GLN A 1 85 ? -9.219 17.078 -23.429 1.00 54.81 85 GLN A O 1
ATOM 677 N N . GLY A 1 86 ? -8.351 16.848 -21.378 1.00 55.16 86 GLY A N 1
ATOM 678 C CA . GLY A 1 86 ? -8.161 18.285 -21.139 1.00 55.16 86 GLY A CA 1
ATOM 679 C C . GLY A 1 86 ? -6.874 18.875 -21.730 1.00 55.16 86 GLY A C 1
ATOM 680 O O . GLY A 1 86 ? -6.715 20.092 -21.720 1.00 55.16 86 GLY A O 1
ATOM 681 N N . MET A 1 87 ? -5.957 18.034 -22.227 1.00 49.19 87 MET A N 1
ATOM 682 C CA . MET A 1 87 ? -4.673 18.450 -22.817 1.00 49.19 87 MET A CA 1
ATOM 683 C C . MET A 1 87 ? -4.675 18.406 -24.354 1.00 49.19 87 MET A C 1
ATOM 685 O O . MET A 1 87 ? -3.703 18.827 -24.973 1.00 49.19 87 MET A O 1
ATOM 689 N N . THR A 1 88 ? -5.749 17.911 -24.976 1.00 49.59 88 THR A N 1
ATOM 690 C CA . THR A 1 88 ? -5.950 17.917 -26.434 1.00 49.59 88 THR A CA 1
ATOM 691 C C . THR A 1 88 ? -6.886 19.054 -26.859 1.00 49.59 88 THR A C 1
ATOM 693 O O . THR A 1 88 ? -7.968 18.794 -27.390 1.00 49.59 88 THR A O 1
ATOM 696 N N . GLN A 1 89 ? -6.492 20.304 -26.597 1.00 44.38 89 GLN A N 1
ATOM 697 C CA . GLN A 1 89 ? -7.038 21.497 -27.261 1.00 44.38 89 GLN A CA 1
ATOM 698 C C . GLN A 1 89 ? -5.929 22.219 -28.016 1.00 44.38 89 GLN A C 1
ATOM 700 O O . GLN A 1 89 ? -4.836 22.374 -27.427 1.00 44.38 89 GLN A O 1
#

pLDDT: mean 72.1, std 14.05, range [35.75, 89.88]

Solvent-accessible surface area (backbone atoms only — not comparable to full-atom values): 5886 Å² total; per-residue (Å²): 141,79,83,73,82,83,66,81,76,59,73,75,81,68,70,93,80,77,76,95,61,62,84,68,76,91,55,93,45,76,74,60,50,68,34,67,78,45,50,50,28,58,59,55,57,69,55,56,65,79,38,75,66,39,96,42,71,68,54,26,50,56,42,45,52,61,61,33,68,82,36,64,90,84,39,74,72,67,67,59,55,61,62,56,64,72,68,73,121

Organism: NCBI:txid231223

Secondary structure (DSSP, 8-state):
-PPPGGGTTS-----TT---PPPPPP-SSHHHHTSHHHHHHHHHHTS-HHHHT-SSHHHHHHHHHHHHHT-TTT--THHHHHHHHTS--